Protein AF-A0A1J0LXY6-F1 (afdb_monomer_lite)

pLDDT: mean 89.31, std 11.12, range [39.34, 97.06]

Sequence (81 aa):
MPSPEVLEALKALARLSGPLAVAFVRGKAERVAGPLLGAHHALVQEAAQEVVDAFAPGRDGIVLVSPERVRVAYREEGLGA

Secondary structure (DSSP, 8-state):
---HHHHHHHHHHHHHH--EEEEEETTEEEEEESS--HHHHHHHHHHHHHHHHHH-TT--EEEEE-SS-EEEEE--TT---

Foldseek 3Di:
DFDPVLWQVLLVQCVVQNKKKFWDAQLAGDDIDGRDDPVCRVVNRVSVSSVSVVPPHGFTWMWIYHNVGIDTDTDDPDPPD

Radius of gyration: 12.31 Å; chains: 1; bounding box: 39×23×28 Å

Organism: Thermus brockianus (NCBI:txid56956)

Structure (mmCIF, N/CA/C/O backbone):
data_AF-A0A1J0LXY6-F1
#
_entry.id   AF-A0A1J0LXY6-F1
#
loop_
_atom_site.group_PDB
_atom_site.id
_atom_site.type_symbol
_atom_site.label_atom_id
_atom_site.label_alt_id
_atom_site.label_comp_id
_atom_site.label_asym_id
_atom_site.label_entity_id
_atom_site.label_seq_id
_atom_site.pdbx_PDB_ins_code
_atom_site.Cartn_x
_atom_site.Cartn_y
_atom_site.Cartn_z
_atom_site.occupancy
_atom_site.B_iso_or_equiv
_atom_site.auth_seq_id
_atom_site.auth_comp_id
_atom_site.auth_asym_id
_atom_site.auth_atom_id
_atom_site.pdbx_PDB_model_num
ATOM 1 N N . MET A 1 1 ? -0.179 12.044 7.780 1.00 73.50 1 MET A N 1
ATOM 2 C CA . MET A 1 1 ? -0.217 12.308 6.323 1.00 73.50 1 MET A CA 1
ATOM 3 C C . MET A 1 1 ? 0.990 11.615 5.715 1.00 73.50 1 MET A C 1
ATOM 5 O O . MET A 1 1 ? 2.075 11.907 6.206 1.00 73.50 1 MET A O 1
ATOM 9 N N . PRO A 1 2 ? 0.829 10.695 4.746 1.00 84.25 2 PRO A N 1
ATOM 10 C CA . PRO A 1 2 ? 1.977 10.053 4.113 1.00 84.25 2 PRO A CA 1
ATOM 11 C C . PRO A 1 2 ? 2.739 11.065 3.260 1.00 84.25 2 PRO A C 1
ATOM 13 O O . PRO A 1 2 ? 2.157 12.044 2.772 1.00 84.25 2 PRO A O 1
ATOM 16 N N . SER A 1 3 ? 4.035 10.836 3.093 1.00 90.56 3 SER A N 1
ATOM 17 C CA . SER A 1 3 ? 4.891 11.712 2.303 1.00 90.56 3 SER A CA 1
ATOM 18 C C . SER A 1 3 ? 4.471 11.725 0.819 1.00 90.56 3 SER A C 1
ATOM 20 O O . SER A 1 3 ? 4.032 10.702 0.276 1.00 90.56 3 SER A O 1
ATOM 22 N N . PRO A 1 4 ? 4.594 12.872 0.120 1.00 91.12 4 PRO A N 1
ATOM 23 C CA . PRO A 1 4 ? 4.325 12.942 -1.317 1.00 91.12 4 PRO A CA 1
ATOM 24 C C . PRO A 1 4 ? 5.178 11.957 -2.125 1.00 91.12 4 PRO A C 1
ATOM 26 O O . PRO A 1 4 ? 4.691 11.366 -3.086 1.00 91.12 4 PRO A O 1
ATOM 29 N N . GLU A 1 5 ? 6.426 11.744 -1.704 1.00 91.75 5 GLU A N 1
ATOM 30 C CA . GLU A 1 5 ? 7.372 10.822 -2.337 1.00 91.75 5 GLU A CA 1
ATOM 31 C C . GLU A 1 5 ? 6.862 9.378 -2.315 1.00 91.75 5 GLU A C 1
ATOM 33 O O . GLU A 1 5 ? 6.888 8.702 -3.342 1.00 91.75 5 GLU A O 1
ATOM 38 N N . VAL A 1 6 ? 6.302 8.929 -1.188 1.00 93.50 6 VAL A N 1
ATOM 39 C CA . VAL A 1 6 ? 5.720 7.585 -1.052 1.00 93.50 6 VAL A CA 1
ATOM 40 C C . VAL A 1 6 ? 4.502 7.397 -1.948 1.00 93.50 6 VAL A C 1
ATOM 42 O O . VAL A 1 6 ? 4.370 6.371 -2.622 1.00 93.50 6 VAL A O 1
ATOM 45 N N . LEU A 1 7 ? 3.622 8.398 -2.012 1.00 93.88 7 LEU A N 1
ATOM 46 C CA . LEU A 1 7 ? 2.455 8.341 -2.891 1.00 93.88 7 LEU A CA 1
ATOM 47 C C . LEU A 1 7 ? 2.8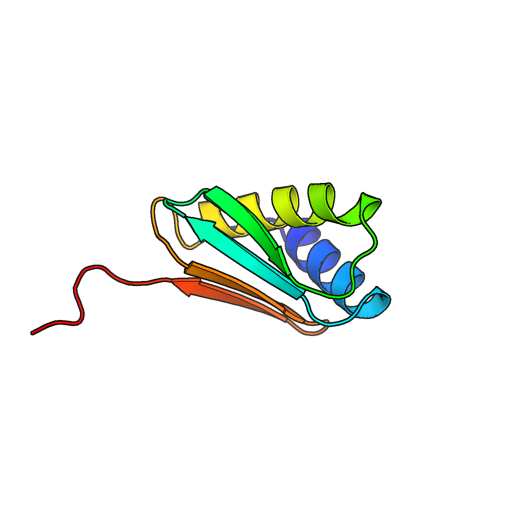61 8.292 -4.368 1.00 93.88 7 LEU A C 1
ATOM 49 O O . LEU A 1 7 ? 2.257 7.542 -5.137 1.00 93.88 7 LEU A O 1
ATOM 53 N N . GLU A 1 8 ? 3.870 9.062 -4.774 1.00 94.69 8 GLU A N 1
ATOM 54 C CA . GLU A 1 8 ? 4.377 9.030 -6.147 1.00 94.69 8 GLU A CA 1
ATOM 55 C C . GLU A 1 8 ? 5.120 7.729 -6.469 1.00 94.69 8 GLU A C 1
ATOM 57 O O . GLU A 1 8 ? 4.933 7.190 -7.561 1.00 94.69 8 GLU A O 1
ATOM 62 N N . ALA A 1 9 ? 5.879 7.164 -5.527 1.00 92.62 9 ALA A N 1
ATOM 63 C CA . ALA A 1 9 ? 6.546 5.874 -5.705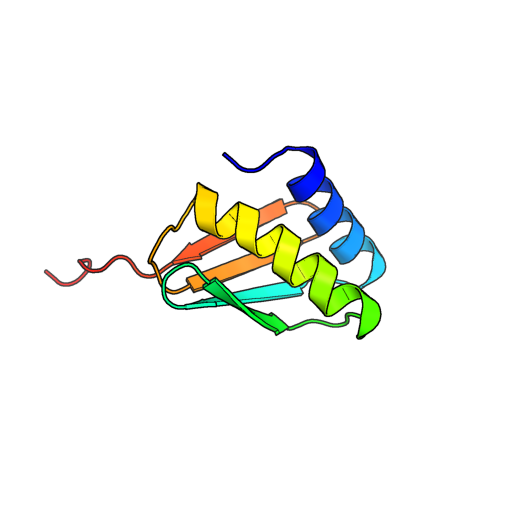 1.00 92.62 9 ALA A CA 1
ATOM 64 C C . ALA A 1 9 ? 5.539 4.737 -5.944 1.00 92.62 9 ALA A C 1
ATOM 66 O O . ALA A 1 9 ? 5.690 3.953 -6.886 1.00 92.62 9 ALA A O 1
ATOM 67 N N . LEU A 1 10 ? 4.459 4.686 -5.157 1.00 93.62 10 LEU A N 1
ATOM 68 C CA . LEU A 1 10 ? 3.376 3.715 -5.344 1.00 93.62 10 LEU A CA 1
ATOM 69 C C . LEU A 1 10 ? 2.696 3.869 -6.714 1.00 93.62 10 LEU A C 1
ATOM 71 O O . LEU A 1 10 ? 2.473 2.877 -7.412 1.00 93.62 10 LEU A O 1
ATOM 75 N N . LYS A 1 11 ? 2.410 5.107 -7.141 1.00 95.00 11 LYS A N 1
ATOM 76 C CA . LYS A 1 11 ? 1.845 5.376 -8.476 1.00 95.00 11 LYS A CA 1
ATOM 77 C C . LYS A 1 11 ? 2.806 4.980 -9.596 1.00 95.00 11 LYS A C 1
ATOM 79 O O . LYS A 1 11 ? 2.370 4.421 -10.601 1.00 95.00 11 LYS A O 1
ATOM 84 N N . ALA A 1 12 ? 4.102 5.250 -9.441 1.00 93.12 12 ALA A N 1
ATOM 85 C CA . ALA A 1 12 ? 5.123 4.878 -10.416 1.00 93.12 12 ALA A CA 1
ATOM 86 C C . ALA A 1 12 ? 5.221 3.354 -10.571 1.00 93.12 12 ALA A C 1
ATOM 88 O O . ALA A 1 12 ? 5.229 2.851 -11.694 1.00 93.12 12 ALA A O 1
ATOM 89 N N . LEU A 1 13 ? 5.192 2.607 -9.466 1.00 91.50 13 LEU A N 1
ATOM 90 C CA . LEU A 1 13 ? 5.151 1.143 -9.503 1.00 91.50 13 LEU A CA 1
ATOM 91 C C . LEU A 1 13 ? 3.889 0.626 -10.198 1.00 91.50 13 LEU A C 1
ATOM 93 O O . LEU A 1 13 ? 3.979 -0.278 -11.031 1.00 91.50 13 LEU A O 1
ATOM 97 N N . ALA A 1 14 ? 2.734 1.245 -9.940 1.00 93.56 14 ALA A N 1
ATOM 98 C CA . ALA A 1 14 ? 1.493 0.889 -10.619 1.00 93.56 14 ALA A CA 1
ATOM 99 C C . ALA A 1 14 ? 1.499 1.218 -12.124 1.00 93.56 14 ALA A C 1
ATOM 101 O O . ALA A 1 14 ? 0.841 0.524 -12.894 1.00 93.56 14 ALA A O 1
ATOM 102 N N . ARG A 1 15 ? 2.258 2.229 -12.575 1.00 93.44 15 ARG A N 1
ATOM 103 C CA . ARG A 1 15 ? 2.476 2.496 -14.014 1.00 93.44 15 ARG A CA 1
ATOM 104 C C . ARG A 1 15 ? 3.296 1.402 -14.686 1.00 93.44 15 ARG A C 1
ATOM 106 O O . ARG A 1 15 ? 3.020 1.062 -15.829 1.00 93.44 15 ARG A O 1
ATOM 113 N N . LEU A 1 16 ? 4.308 0.887 -13.990 1.00 90.31 16 LEU A N 1
ATOM 114 C CA . LEU A 1 16 ? 5.233 -0.108 -14.536 1.00 90.31 16 LEU A CA 1
ATOM 115 C C . LEU A 1 16 ? 4.643 -1.516 -14.524 1.00 90.31 16 LEU A C 1
ATOM 117 O O . LEU A 1 16 ? 4.817 -2.267 -15.477 1.00 90.31 16 LEU A O 1
ATOM 121 N N . SER A 1 17 ? 3.969 -1.870 -13.433 1.00 90.06 17 SER A N 1
ATOM 122 C CA . SER A 1 17 ? 3.504 -3.238 -13.199 1.00 90.06 17 SER A CA 1
ATOM 123 C C . SER A 1 17 ? 2.021 -3.402 -13.524 1.00 90.06 17 SER A C 1
ATOM 125 O O . SER A 1 17 ? 1.598 -4.473 -13.933 1.00 90.06 17 SER A O 1
ATOM 127 N N . GLY A 1 18 ? 1.230 -2.336 -13.394 1.00 92.00 18 GLY A N 1
ATOM 128 C CA . GLY A 1 18 ? -0.229 -2.367 -13.397 1.00 92.00 18 GLY A CA 1
ATOM 129 C C . GLY A 1 18 ? -0.808 -2.084 -12.002 1.00 92.00 18 GLY A C 1
ATOM 130 O O . GLY A 1 18 ? -0.061 -2.004 -11.023 1.00 92.00 18 GLY A O 1
ATOM 131 N N . PRO A 1 19 ? -2.138 -1.911 -11.885 1.00 94.38 19 PRO A N 1
ATOM 132 C CA . PRO A 1 19 ? -2.793 -1.628 -10.612 1.00 94.38 19 PRO A CA 1
ATOM 133 C C . PRO A 1 19 ? -2.513 -2.703 -9.560 1.00 94.38 19 PRO A C 1
ATOM 135 O O . PRO A 1 19 ? -2.467 -3.896 -9.866 1.00 94.38 19 PRO A O 1
ATOM 138 N N . LEU A 1 20 ? -2.370 -2.270 -8.312 1.00 95.00 20 LEU A N 1
ATOM 139 C CA . LEU A 1 20 ? -2.019 -3.132 -7.187 1.00 95.00 20 LEU A CA 1
ATOM 140 C C . LEU A 1 20 ? -2.872 -2.794 -5.966 1.00 95.00 20 LEU A C 1
ATOM 142 O O . LEU A 1 20 ? -3.395 -1.684 -5.821 1.00 95.00 20 LEU A O 1
ATOM 146 N N . ALA A 1 21 ? -3.029 -3.774 -5.091 1.00 95.81 21 ALA A N 1
ATOM 147 C CA . ALA A 1 21 ? -3.788 -3.644 -3.866 1.00 95.81 21 ALA A CA 1
ATOM 148 C C . ALA A 1 21 ? -2.996 -4.211 -2.692 1.00 95.81 21 ALA A C 1
ATOM 150 O O . ALA A 1 21 ? -2.360 -5.256 -2.813 1.00 95.81 21 ALA A O 1
ATOM 151 N N . VAL A 1 22 ? -3.052 -3.537 -1.550 1.00 96.56 22 VAL A N 1
ATOM 152 C CA . VAL A 1 22 ? -2.387 -3.980 -0.325 1.00 96.56 22 VAL A CA 1
ATOM 153 C C . VAL A 1 22 ? -3.428 -4.137 0.767 1.00 96.56 22 VAL A C 1
ATOM 155 O O . VAL A 1 22 ? -4.011 -3.155 1.219 1.00 96.56 22 VAL A O 1
ATOM 158 N N . ALA A 1 23 ? -3.691 -5.374 1.171 1.00 96.00 23 ALA A N 1
ATOM 159 C CA . ALA A 1 23 ? -4.548 -5.657 2.311 1.00 96.00 23 ALA A CA 1
ATOM 160 C C . ALA A 1 23 ? -3.784 -5.384 3.608 1.00 96.00 23 ALA A C 1
ATOM 162 O O . ALA A 1 23 ? -2.615 -5.766 3.739 1.00 96.00 23 ALA A O 1
ATOM 163 N N . PHE A 1 24 ? -4.463 -4.761 4.566 1.00 95.94 24 PHE A N 1
ATOM 164 C CA . PHE A 1 24 ? -3.921 -4.496 5.888 1.00 95.94 24 PHE A CA 1
ATOM 165 C C . PHE A 1 24 ? -4.873 -4.953 6.992 1.00 95.94 24 PHE A C 1
ATOM 167 O O . PHE A 1 24 ? -6.096 -4.898 6.843 1.00 95.94 24 PHE A O 1
ATOM 174 N N . VAL A 1 25 ? -4.294 -5.418 8.096 1.00 94.12 25 VAL A N 1
ATOM 175 C CA . VAL A 1 25 ? -5.000 -5.942 9.266 1.00 94.12 25 VAL A CA 1
ATOM 176 C C . VAL A 1 25 ? -4.461 -5.243 10.503 1.00 94.12 25 VAL A C 1
ATOM 178 O O . VAL A 1 25 ? -3.254 -5.221 10.736 1.00 94.12 25 VAL A O 1
ATOM 181 N N . ARG A 1 26 ? -5.350 -4.657 11.302 1.00 93.25 26 ARG A N 1
ATOM 182 C CA . ARG A 1 26 ? -5.047 -3.909 12.528 1.00 93.25 26 ARG A CA 1
ATOM 183 C C . ARG A 1 26 ? -3.956 -2.861 12.311 1.00 93.25 26 ARG A C 1
ATOM 185 O O . ARG A 1 26 ? -3.051 -2.705 13.128 1.00 93.25 26 ARG A O 1
ATOM 192 N N . GLY A 1 27 ? -4.038 -2.159 11.185 1.00 92.50 27 GLY A N 1
ATOM 193 C CA . GLY A 1 27 ? -3.077 -1.143 10.776 1.00 92.50 27 GLY A CA 1
ATOM 194 C C . GLY A 1 27 ? -1.763 -1.685 10.214 1.00 92.50 27 GLY A C 1
ATOM 195 O O . GLY A 1 27 ? -0.863 -0.890 9.998 1.00 92.50 27 GLY A O 1
ATOM 196 N N . LYS A 1 28 ? -1.615 -2.993 9.970 1.00 94.31 28 LYS A N 1
ATOM 197 C CA . LYS A 1 28 ? -0.396 -3.576 9.387 1.00 94.31 28 LYS A CA 1
ATOM 198 C C . LYS A 1 28 ? -0.629 -4.058 7.967 1.00 94.31 28 LYS A C 1
ATOM 200 O O . LYS A 1 28 ? -1.559 -4.822 7.737 1.00 94.31 28 LYS A O 1
ATOM 205 N N . ALA A 1 29 ? 0.206 -3.643 7.022 1.00 93.69 29 ALA A N 1
ATOM 206 C CA . ALA A 1 29 ? 0.202 -4.157 5.660 1.00 93.69 29 ALA A CA 1
ATOM 207 C C . ALA A 1 29 ? 0.655 -5.627 5.654 1.00 93.69 29 ALA A C 1
ATOM 209 O O . ALA A 1 29 ? 1.773 -5.939 6.059 1.00 93.69 29 ALA A O 1
ATOM 210 N N . GLU A 1 30 ? -0.209 -6.529 5.188 1.00 93.44 30 GLU A N 1
ATOM 211 C CA . GLU A 1 30 ? -0.015 -7.985 5.307 1.00 93.44 30 GLU A CA 1
ATOM 212 C C . GLU A 1 30 ? 0.167 -8.667 3.952 1.00 93.44 30 GLU A C 1
ATOM 214 O O . GLU A 1 30 ? 0.959 -9.598 3.810 1.00 93.44 30 GLU A O 1
ATOM 219 N N . ARG A 1 31 ? -0.603 -8.250 2.940 1.00 92.62 31 ARG A N 1
ATOM 220 C CA . ARG A 1 31 ? -0.600 -8.913 1.631 1.00 92.62 31 ARG A CA 1
ATOM 221 C C . ARG A 1 31 ? -0.659 -7.908 0.506 1.00 92.62 31 ARG A C 1
ATOM 223 O O . ARG A 1 31 ? -1.537 -7.054 0.486 1.00 92.62 31 ARG A O 1
ATOM 230 N N . VAL A 1 32 ? 0.219 -8.094 -0.471 1.00 94.44 32 VAL A N 1
ATOM 231 C CA . VAL A 1 32 ? 0.221 -7.357 -1.733 1.00 94.44 32 VAL A CA 1
ATOM 232 C C . VAL A 1 32 ? -0.369 -8.250 -2.823 1.00 94.44 32 VAL A C 1
ATOM 234 O O . VAL A 1 32 ? 0.053 -9.394 -2.991 1.00 94.44 32 VAL A O 1
ATOM 237 N N . ALA A 1 33 ? -1.346 -7.729 -3.555 1.00 93.25 33 ALA A N 1
ATOM 238 C CA . ALA A 1 33 ? -1.969 -8.364 -4.705 1.00 93.25 33 ALA A CA 1
ATOM 239 C C . ALA A 1 33 ? -1.769 -7.489 -5.945 1.00 93.25 33 ALA A C 1
ATOM 241 O O . ALA A 1 33 ? -2.033 -6.287 -5.921 1.00 93.25 33 ALA A O 1
ATOM 242 N N . GLY A 1 34 ? -1.326 -8.100 -7.038 1.00 89.81 34 GLY A N 1
ATOM 243 C CA . GLY A 1 34 ? -1.123 -7.418 -8.308 1.00 89.81 34 GLY A CA 1
ATOM 244 C C . GLY A 1 34 ? 0.001 -8.043 -9.136 1.00 89.81 34 GLY A C 1
ATOM 245 O O . GLY A 1 34 ? 0.698 -8.938 -8.659 1.00 89.81 34 GLY A O 1
ATOM 246 N N . PRO A 1 35 ? 0.181 -7.573 -10.376 1.00 86.25 35 PRO A N 1
ATOM 247 C CA . PRO A 1 35 ? 1.193 -8.037 -11.333 1.00 86.25 35 PRO A CA 1
ATOM 248 C C . PRO A 1 35 ? 2.622 -7.536 -11.018 1.00 86.25 35 PRO A C 1
ATOM 250 O O . PRO A 1 35 ? 3.343 -7.088 -11.906 1.00 86.25 35 PRO A O 1
ATOM 253 N N . LEU A 1 36 ? 3.044 -7.571 -9.752 1.00 84.94 36 LEU A N 1
ATOM 254 C CA . LEU A 1 36 ? 4.373 -7.119 -9.326 1.00 84.94 36 LEU A CA 1
ATOM 255 C C . LEU A 1 36 ? 5.412 -8.239 -9.430 1.00 84.94 36 LEU A C 1
ATOM 257 O O . LEU A 1 36 ? 5.132 -9.407 -9.165 1.00 84.94 36 LEU A O 1
ATOM 261 N N . LEU A 1 37 ? 6.657 -7.865 -9.734 1.00 80.62 37 LEU A N 1
ATOM 262 C CA . LEU A 1 37 ? 7.798 -8.753 -9.516 1.00 80.62 37 LEU A CA 1
ATOM 263 C C . LEU A 1 37 ? 8.045 -8.902 -8.010 1.00 80.62 37 LEU A C 1
ATOM 265 O O . LEU A 1 37 ? 7.945 -7.928 -7.263 1.00 80.62 37 LEU A O 1
ATOM 269 N N . GLY A 1 38 ? 8.447 -10.097 -7.567 1.00 78.56 38 GLY A N 1
ATOM 270 C CA . GLY A 1 38 ? 8.655 -10.397 -6.143 1.00 78.56 38 GLY A CA 1
ATOM 271 C C . GLY A 1 38 ? 9.606 -9.429 -5.423 1.00 78.56 38 GLY A C 1
ATOM 272 O O . GLY A 1 38 ? 9.369 -9.093 -4.268 1.00 78.56 38 GLY A O 1
ATOM 273 N N . ALA A 1 39 ? 10.620 -8.891 -6.112 1.00 79.69 39 ALA A N 1
ATOM 274 C CA . ALA A 1 39 ? 11.544 -7.897 -5.552 1.00 79.69 39 ALA A CA 1
ATOM 275 C C . ALA A 1 39 ? 10.867 -6.562 -5.171 1.00 79.69 39 ALA A C 1
ATOM 277 O O . ALA A 1 39 ? 11.360 -5.847 -4.303 1.00 79.69 39 ALA A O 1
ATOM 278 N N . HIS A 1 40 ? 9.730 -6.226 -5.785 1.00 86.94 40 HIS A N 1
ATOM 279 C CA . HIS A 1 40 ? 8.980 -5.002 -5.496 1.00 86.94 40 HIS A CA 1
ATOM 280 C C . HIS A 1 40 ? 7.916 -5.189 -4.411 1.00 86.94 40 HIS A C 1
ATOM 282 O O . HIS A 1 40 ? 7.382 -4.196 -3.926 1.00 86.94 40 HIS A O 1
ATOM 288 N N . HIS A 1 41 ? 7.618 -6.426 -3.994 1.00 88.25 41 HIS A N 1
ATOM 289 C CA . HIS A 1 41 ? 6.605 -6.680 -2.965 1.00 88.25 41 HIS A CA 1
ATOM 290 C C . HI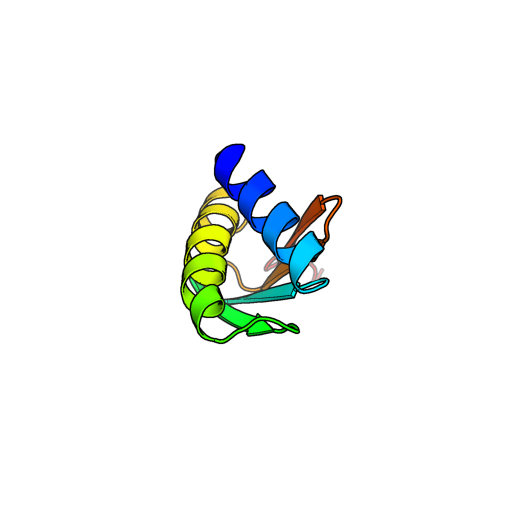S A 1 41 ? 6.958 -6.018 -1.631 1.00 88.25 41 HIS A C 1
ATOM 292 O O . HIS A 1 41 ? 6.107 -5.345 -1.058 1.00 88.25 41 HIS A O 1
ATOM 298 N N . ALA A 1 42 ? 8.203 -6.166 -1.167 1.00 88.81 42 ALA A N 1
ATOM 299 C CA . ALA A 1 42 ? 8.646 -5.580 0.099 1.00 88.81 42 ALA A CA 1
ATOM 300 C C . ALA A 1 42 ? 8.540 -4.045 0.078 1.00 88.81 42 ALA A C 1
ATOM 302 O O . ALA A 1 42 ? 7.939 -3.458 0.970 1.00 88.81 42 ALA A O 1
ATOM 303 N N . LEU A 1 43 ? 9.013 -3.413 -1.002 1.00 89.19 43 LEU A N 1
ATOM 304 C CA . LEU A 1 43 ? 8.935 -1.960 -1.189 1.00 89.19 43 LEU A CA 1
ATOM 305 C C . LEU A 1 43 ? 7.488 -1.453 -1.200 1.00 89.19 43 LEU A C 1
ATOM 307 O O . LEU A 1 43 ? 7.172 -0.447 -0.572 1.00 89.19 43 LEU A O 1
ATOM 311 N N . VAL A 1 44 ? 6.594 -2.152 -1.906 1.00 93.00 44 VAL A N 1
ATOM 312 C CA . VAL A 1 44 ? 5.166 -1.809 -1.940 1.00 93.00 44 VAL A CA 1
ATOM 313 C C . VAL A 1 44 ? 4.537 -1.952 -0.560 1.00 93.00 44 VAL A C 1
ATOM 315 O O . VAL A 1 44 ? 3.725 -1.115 -0.178 1.00 93.00 44 VAL A O 1
ATOM 318 N N . GLN A 1 45 ? 4.896 -2.996 0.184 1.00 93.69 45 GLN A N 1
ATOM 319 C CA . GLN A 1 45 ? 4.366 -3.241 1.519 1.00 93.69 45 GLN A CA 1
ATOM 320 C C . GLN A 1 45 ? 4.823 -2.169 2.517 1.00 93.69 45 GLN A C 1
ATOM 322 O O . GLN A 1 45 ? 3.987 -1.648 3.249 1.00 93.69 45 GLN A O 1
ATOM 327 N N . GLU A 1 46 ? 6.100 -1.781 2.498 1.00 93.00 46 GLU A N 1
ATOM 328 C CA . GLU A 1 46 ? 6.642 -0.693 3.327 1.00 93.00 46 GLU A CA 1
ATOM 329 C C . GLU A 1 46 ? 6.000 0.659 2.985 1.00 93.00 46 GLU A C 1
ATOM 331 O O . GLU A 1 46 ? 5.502 1.359 3.865 1.00 93.00 46 GLU A O 1
ATOM 336 N N . ALA A 1 47 ? 5.921 1.001 1.698 1.00 93.88 47 ALA A N 1
ATOM 337 C CA . ALA A 1 47 ? 5.282 2.237 1.253 1.00 93.88 47 ALA A CA 1
ATOM 338 C C . ALA A 1 47 ? 3.780 2.267 1.595 1.00 93.88 47 ALA A C 1
ATOM 340 O O . ALA A 1 47 ? 3.240 3.296 2.004 1.00 93.88 47 ALA A O 1
ATOM 341 N N . ALA A 1 48 ? 3.087 1.134 1.460 1.00 94.31 48 ALA A N 1
ATOM 342 C CA . ALA A 1 48 ? 1.691 1.017 1.863 1.00 94.31 48 ALA A CA 1
ATOM 343 C C . ALA A 1 48 ? 1.514 1.098 3.385 1.00 94.31 48 ALA A C 1
ATOM 345 O O . ALA A 1 48 ? 0.494 1.622 3.828 1.00 94.31 48 ALA A O 1
ATOM 346 N N . GLN A 1 49 ? 2.484 0.638 4.179 1.00 95.88 49 GLN A N 1
ATOM 347 C CA . GLN A 1 49 ? 2.446 0.755 5.636 1.00 95.88 49 GLN A CA 1
ATOM 348 C C . GLN A 1 49 ? 2.375 2.223 6.070 1.00 95.88 49 GLN A C 1
ATOM 350 O O . GLN A 1 49 ? 1.492 2.576 6.845 1.00 95.88 49 GLN A O 1
ATOM 355 N N . GLU A 1 50 ? 3.195 3.103 5.488 1.00 95.44 50 GLU A N 1
ATOM 356 C CA . GLU A 1 50 ? 3.145 4.544 5.786 1.00 95.44 50 GLU A CA 1
ATOM 357 C C . GLU A 1 50 ? 1.777 5.163 5.439 1.00 95.44 50 GLU A C 1
ATOM 359 O O . GLU A 1 50 ? 1.244 6.004 6.169 1.00 95.44 50 GLU A O 1
ATOM 364 N N . VAL A 1 51 ? 1.166 4.717 4.337 1.00 95.12 51 VAL A N 1
ATOM 365 C CA . VAL A 1 51 ? -0.188 5.136 3.947 1.00 95.12 51 VAL A CA 1
ATOM 366 C C . VAL A 1 51 ? -1.224 4.664 4.973 1.00 95.12 51 VAL A C 1
ATOM 368 O O . VAL A 1 51 ? -2.112 5.437 5.345 1.00 95.12 51 VAL A O 1
ATOM 371 N N . VAL A 1 52 ? -1.122 3.423 5.450 1.00 94.62 52 VAL A N 1
ATOM 372 C CA . VAL A 1 52 ? -2.035 2.862 6.458 1.00 94.62 52 VAL A CA 1
ATOM 373 C C . VAL A 1 52 ? -1.877 3.569 7.800 1.00 94.62 52 VAL A C 1
ATOM 375 O O . VAL A 1 52 ? -2.883 3.997 8.365 1.00 94.62 52 VAL A O 1
ATOM 378 N N . ASP A 1 53 ? -0.650 3.776 8.274 1.00 94.19 53 ASP A N 1
ATOM 379 C CA . ASP A 1 53 ? -0.374 4.471 9.537 1.00 94.19 53 ASP A CA 1
ATOM 380 C C . ASP A 1 53 ? -0.947 5.892 9.534 1.00 94.19 53 ASP A C 1
ATOM 382 O O . ASP A 1 53 ? -1.459 6.378 10.545 1.00 94.19 53 ASP A O 1
ATOM 386 N N . ALA A 1 54 ? -0.919 6.553 8.375 1.00 92.62 54 ALA A N 1
ATOM 387 C CA . ALA A 1 54 ? -1.422 7.908 8.233 1.00 92.62 54 ALA A CA 1
ATOM 388 C C . ALA A 1 54 ? -2.953 8.018 8.134 1.00 92.62 54 ALA A C 1
ATOM 390 O O . ALA A 1 54 ? -3.489 9.058 8.522 1.00 92.62 54 ALA A O 1
ATOM 391 N N . PHE A 1 55 ? -3.648 7.019 7.579 1.00 90.25 55 PHE A N 1
ATOM 392 C CA . PHE A 1 55 ? -5.078 7.133 7.242 1.00 90.25 55 PHE A CA 1
ATOM 393 C C . PHE A 1 55 ? -5.999 6.142 7.956 1.00 90.25 55 PHE A C 1
ATOM 395 O O . PHE A 1 55 ? -7.195 6.410 8.072 1.00 90.25 55 PHE A O 1
ATOM 402 N N . ALA A 1 56 ? -5.485 4.998 8.395 1.00 89.56 56 ALA A N 1
ATOM 403 C CA . ALA A 1 56 ? -6.271 3.904 8.955 1.00 89.56 56 ALA A CA 1
ATOM 404 C C . ALA A 1 56 ? -5.544 3.174 10.106 1.00 89.56 56 ALA A C 1
ATOM 406 O O . ALA A 1 56 ? -5.527 1.936 10.121 1.00 89.56 56 ALA A O 1
ATOM 407 N N . PRO A 1 57 ? -4.946 3.894 11.080 1.00 89.12 57 PRO A N 1
ATOM 408 C CA . PRO A 1 57 ? -4.184 3.256 12.146 1.00 89.12 57 PRO A CA 1
ATOM 409 C C . PRO A 1 57 ? -5.078 2.308 12.953 1.00 89.12 57 PRO A C 1
ATOM 411 O O . PRO A 1 57 ? -6.189 2.662 13.352 1.00 89.12 57 PRO A O 1
ATOM 414 N N . GLY A 1 58 ? -4.599 1.082 13.167 1.00 91.31 58 GLY A N 1
ATOM 415 C CA . GLY A 1 58 ? -5.310 0.053 13.931 1.00 91.31 58 GLY A CA 1
ATOM 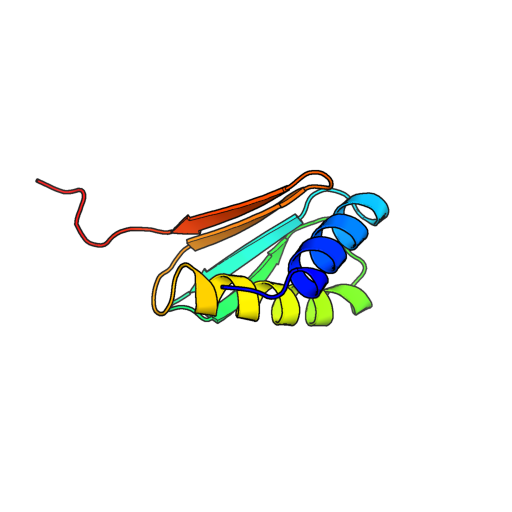416 C C . GLY A 1 58 ? -6.542 -0.557 13.248 1.00 91.31 58 GLY A C 1
ATOM 417 O O . GLY A 1 58 ? -7.194 -1.397 13.862 1.00 91.31 58 GLY A O 1
ATOM 418 N N . ARG A 1 59 ? -6.866 -0.184 12.001 1.00 92.19 59 ARG A N 1
ATOM 419 C CA . ARG A 1 59 ? -8.050 -0.687 11.278 1.00 92.19 59 ARG A CA 1
ATOM 420 C C . ARG A 1 59 ? -7.705 -1.820 10.314 1.00 92.19 59 ARG A C 1
ATOM 422 O O . ARG A 1 59 ? -6.551 -1.990 9.931 1.00 92.19 59 ARG A O 1
ATOM 429 N N . ASP A 1 60 ? -8.724 -2.556 9.888 1.00 93.06 60 ASP A N 1
ATOM 430 C CA . ASP A 1 60 ? -8.629 -3.531 8.799 1.00 93.06 60 ASP A CA 1
ATOM 431 C C . ASP A 1 60 ? -9.114 -2.900 7.492 1.00 93.06 60 ASP A C 1
ATOM 433 O O . ASP A 1 60 ? -10.115 -2.168 7.472 1.00 93.06 60 ASP A O 1
ATOM 437 N N . GLY A 1 61 ? -8.451 -3.210 6.381 1.00 95.25 61 GLY A N 1
ATOM 438 C CA . GLY A 1 61 ? -8.828 -2.635 5.100 1.00 95.25 61 GLY A CA 1
ATOM 439 C C . GLY A 1 61 ? -7.917 -2.990 3.938 1.00 95.25 61 GLY A C 1
ATOM 440 O O . GLY A 1 61 ? -7.213 -4.002 3.930 1.00 95.25 61 GLY A O 1
ATOM 441 N N . ILE A 1 62 ? -7.980 -2.146 2.915 1.00 96.69 62 ILE A N 1
ATOM 442 C CA . ILE A 1 62 ? -7.217 -2.279 1.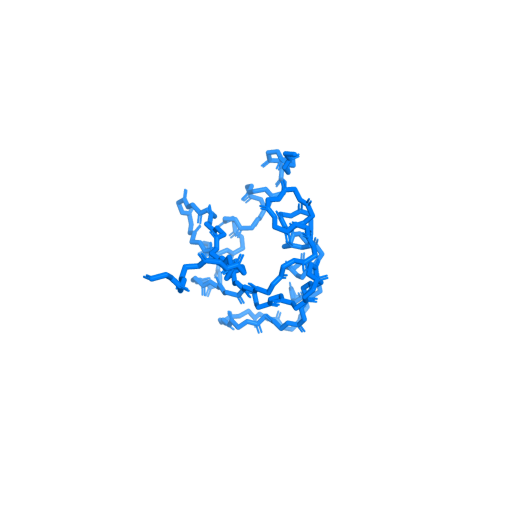685 1.00 96.69 62 ILE A CA 1
ATOM 443 C C . ILE A 1 62 ? -6.757 -0.910 1.179 1.00 96.69 62 ILE A C 1
ATOM 445 O O . ILE A 1 62 ? -7.519 0.061 1.134 1.00 96.69 62 ILE A O 1
ATOM 449 N N . VAL A 1 63 ? -5.492 -0.833 0.784 1.00 97.06 63 VAL A N 1
ATOM 450 C CA . VAL A 1 63 ? -4.942 0.267 -0.004 1.00 97.06 63 VAL A CA 1
ATOM 451 C C . VAL A 1 63 ? -5.052 -0.126 -1.471 1.00 97.06 63 VAL A C 1
ATOM 453 O O . VAL A 1 63 ? -4.568 -1.178 -1.875 1.00 97.06 63 VAL A O 1
ATOM 456 N N . LEU A 1 64 ? -5.698 0.711 -2.271 1.00 96.56 64 LEU A N 1
ATOM 457 C CA . LEU A 1 64 ? -5.822 0.551 -3.715 1.00 96.56 64 LEU A CA 1
ATOM 458 C C . LEU A 1 64 ? -4.898 1.549 -4.398 1.00 96.56 64 LEU A C 1
ATOM 460 O O . LEU A 1 64 ? -4.993 2.756 -4.156 1.00 96.56 64 LEU A O 1
ATOM 464 N N . VAL A 1 65 ? -4.035 1.056 -5.275 1.00 96.69 65 VAL A N 1
ATOM 465 C CA . VAL A 1 65 ? -3.030 1.864 -5.956 1.00 96.69 65 VAL A CA 1
ATOM 466 C C . VAL A 1 65 ? -3.219 1.740 -7.463 1.00 96.69 65 VAL A C 1
ATOM 468 O O . VAL A 1 65 ? -3.274 0.650 -8.033 1.00 96.69 65 VAL A O 1
ATOM 471 N N . SER A 1 66 ? -3.311 2.898 -8.103 1.00 95.25 66 SER A N 1
ATOM 472 C CA . SER A 1 66 ? -3.394 3.077 -9.552 1.00 95.25 66 SER A CA 1
ATOM 473 C C . SER A 1 66 ? -2.389 4.149 -9.986 1.00 95.25 66 SER A C 1
ATOM 475 O O . SER A 1 66 ? -1.976 4.951 -9.142 1.00 95.25 66 SER A O 1
ATOM 477 N N . PRO A 1 67 ? -2.008 4.209 -11.272 1.00 94.94 67 PRO A N 1
ATOM 478 C CA . PRO A 1 67 ? -1.119 5.247 -11.804 1.00 94.94 67 PRO A CA 1
ATOM 479 C C . PRO A 1 67 ? -1.508 6.692 -11.465 1.00 94.94 67 PRO A C 1
ATOM 481 O O . PRO A 1 67 ? -0.648 7.577 -11.408 1.00 94.94 67 PRO A O 1
ATOM 484 N N . GLU A 1 68 ? -2.801 6.943 -11.275 1.00 95.62 68 GLU A N 1
ATOM 485 C CA . GLU A 1 68 ? -3.376 8.269 -11.065 1.00 95.62 68 GLU A CA 1
ATOM 486 C C . GLU A 1 68 ? -3.560 8.584 -9.578 1.00 95.62 68 GLU A C 1
ATOM 488 O O . GLU A 1 68 ? -3.472 9.741 -9.163 1.00 95.62 68 GLU A O 1
ATOM 493 N N . ARG A 1 69 ? -3.842 7.566 -8.756 1.00 94.88 69 ARG A N 1
ATOM 494 C CA . ARG A 1 69 ? -4.250 7.765 -7.360 1.00 94.88 69 ARG A CA 1
ATOM 495 C C . ARG A 1 69 ? -3.963 6.573 -6.455 1.00 94.88 69 ARG A C 1
ATOM 497 O O . ARG A 1 69 ? -4.021 5.418 -6.874 1.00 94.88 69 ARG A O 1
ATOM 504 N N . VAL A 1 70 ? -3.789 6.894 -5.176 1.00 96.31 70 VAL A N 1
ATOM 505 C CA . VAL A 1 70 ? -3.792 5.958 -4.048 1.00 96.31 70 VAL A CA 1
ATOM 506 C C . VAL A 1 70 ? -5.063 6.213 -3.240 1.00 96.31 70 VAL A C 1
ATOM 508 O O . VAL A 1 70 ? -5.385 7.365 -2.943 1.00 96.31 70 VAL A O 1
ATOM 511 N N . ARG A 1 71 ? -5.816 5.163 -2.915 1.00 95.81 71 ARG A N 1
ATOM 512 C CA . ARG A 1 71 ? -7.027 5.237 -2.085 1.00 95.81 71 ARG A CA 1
ATOM 513 C C . ARG A 1 71 ? -6.919 4.248 -0.938 1.00 95.81 71 ARG A C 1
ATOM 515 O O . ARG A 1 71 ? -6.426 3.144 -1.131 1.00 95.81 71 ARG A O 1
ATOM 522 N N . VAL A 1 72 ? -7.444 4.618 0.221 1.00 95.06 72 VAL A N 1
ATOM 523 C CA . VAL A 1 72 ? -7.547 3.728 1.381 1.00 95.06 72 VAL A CA 1
ATOM 524 C C . VAL A 1 72 ? -9.023 3.477 1.649 1.00 95.06 72 VAL A C 1
ATOM 526 O O . VAL A 1 72 ? -9.811 4.422 1.695 1.00 95.06 72 VAL A O 1
ATOM 529 N N . ALA A 1 73 ? -9.397 2.212 1.790 1.00 93.50 73 ALA A N 1
ATOM 530 C CA . ALA A 1 73 ? -10.714 1.802 2.250 1.00 93.50 73 ALA A CA 1
ATOM 531 C C . ALA A 1 73 ? -10.535 0.912 3.479 1.00 93.50 73 ALA A C 1
ATOM 533 O O . ALA A 1 73 ? -9.743 -0.025 3.452 1.00 93.50 73 ALA A O 1
ATOM 534 N N . TYR A 1 74 ? -11.259 1.196 4.554 1.00 90.94 74 TYR A N 1
ATOM 535 C CA . TYR A 1 74 ? -11.214 0.423 5.791 1.00 90.94 74 TYR A CA 1
ATOM 536 C C . TYR A 1 74 ? -12.619 0.197 6.324 1.00 90.94 74 TYR A C 1
ATOM 538 O O . TYR A 1 74 ? -13.549 0.941 6.001 1.00 90.94 74 TYR A O 1
ATOM 546 N N . ARG A 1 75 ? -12.769 -0.829 7.161 1.00 82.56 75 ARG A N 1
ATOM 547 C CA . ARG A 1 75 ? -13.985 -0.990 7.956 1.00 82.56 75 ARG A CA 1
ATOM 548 C C . ARG A 1 75 ? -13.983 0.042 9.079 1.00 82.56 75 ARG A C 1
ATOM 550 O O . ARG A 1 75 ? -13.009 0.153 9.819 1.00 82.56 75 ARG A O 1
ATOM 557 N N . GLU A 1 76 ? -15.071 0.788 9.205 1.00 74.94 76 GLU A N 1
ATOM 558 C CA . GLU A 1 76 ? -15.382 1.473 10.456 1.00 74.94 76 GLU A CA 1
ATOM 559 C C . GLU A 1 76 ? -16.099 0.477 11.367 1.00 74.94 76 GLU A C 1
ATOM 561 O O . GLU A 1 76 ? -17.102 -0.119 10.966 1.00 74.94 76 GLU A O 1
ATOM 566 N N . GLU A 1 77 ? -15.596 0.273 12.584 1.00 61.62 77 GLU A N 1
ATOM 567 C CA . GLU A 1 77 ? -16.421 -0.316 13.636 1.00 61.62 77 GLU A CA 1
ATOM 568 C C . GLU A 1 77 ? -17.524 0.702 13.963 1.00 61.62 77 GLU A C 1
ATOM 570 O O . GLU 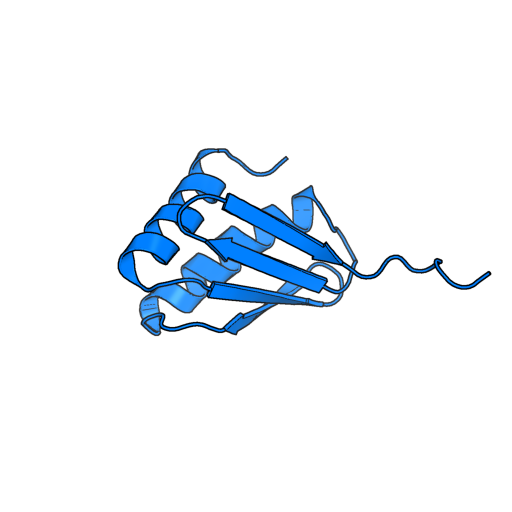A 1 77 ? -17.258 1.701 14.625 1.00 61.62 77 GLU A O 1
ATOM 575 N N . GLY A 1 78 ? -18.741 0.504 13.435 1.00 56.09 78 GLY A N 1
ATOM 576 C CA . GLY A 1 78 ? -19.892 1.343 13.804 1.00 56.09 78 GLY A CA 1
ATOM 577 C C . GLY A 1 78 ? -20.914 1.731 12.731 1.00 56.09 78 GLY A C 1
ATOM 578 O O . GLY A 1 78 ? -21.792 2.527 13.042 1.00 56.09 78 GLY A O 1
ATOM 579 N N . LEU A 1 79 ? -20.895 1.189 11.508 1.00 48.31 79 LEU A N 1
ATOM 580 C CA . LEU A 1 79 ? -22.046 1.314 10.590 1.00 48.31 79 LEU A CA 1
ATOM 581 C C . LEU A 1 79 ? -22.970 0.099 10.730 1.00 48.31 79 LEU A C 1
ATOM 583 O O . LEU A 1 79 ? -23.052 -0.766 9.861 1.00 48.31 79 LEU A O 1
ATOM 587 N N . GLY A 1 80 ? -23.613 0.030 11.891 1.00 48.44 80 GLY A N 1
ATOM 588 C CA . GLY A 1 80 ? -24.605 -0.973 12.256 1.00 48.44 80 GLY A CA 1
ATOM 589 C C . GLY A 1 80 ? -25.509 -0.415 13.348 1.00 48.44 80 GLY A C 1
ATOM 590 O O . GLY A 1 80 ? -25.454 -0.881 14.482 1.00 48.44 80 GLY A O 1
ATOM 591 N N . ALA A 1 81 ? -26.267 0.624 12.999 1.00 39.34 81 ALA A N 1
ATOM 592 C CA . ALA A 1 81 ? -27.470 1.055 13.702 1.00 39.34 81 ALA A CA 1
ATOM 593 C C . ALA A 1 81 ? -28.656 0.874 12.751 1.00 39.34 81 ALA A C 1
ATOM 595 O O . ALA A 1 81 ? -28.473 1.185 11.549 1.00 39.34 81 ALA A O 1
#